Protein AF-A0A1C6LKZ6-F1 (afdb_monomer)

Structure (mmCIF, N/CA/C/O backbone):
data_AF-A0A1C6LKZ6-F1
#
_entry.id   AF-A0A1C6LKZ6-F1
#
loop_
_atom_site.group_PDB
_atom_site.id
_atom_site.type_symbol
_atom_site.label_atom_id
_atom_site.label_alt_id
_atom_site.label_comp_id
_atom_site.label_asym_id
_atom_site.label_entity_id
_atom_site.label_seq_id
_atom_site.pdbx_PDB_ins_code
_atom_site.Cartn_x
_atom_site.Cartn_y
_atom_site.Cartn_z
_atom_site.occupancy
_atom_site.B_iso_or_equiv
_atom_site.auth_seq_id
_atom_site.auth_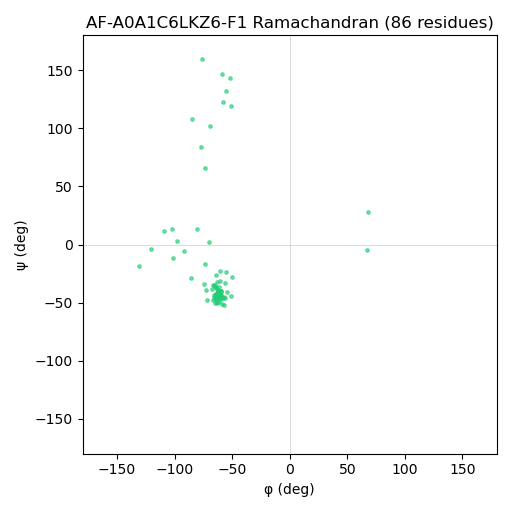comp_id
_atom_site.auth_asym_id
_atom_site.auth_atom_id
_atom_site.pdbx_PDB_model_num
ATOM 1 N N . MET A 1 1 ? 24.274 -40.651 -14.503 1.00 55.78 1 MET A N 1
ATOM 2 C CA . MET A 1 1 ? 24.852 -39.292 -14.394 1.00 55.78 1 MET A CA 1
ATOM 3 C C . MET A 1 1 ? 24.748 -38.554 -15.739 1.00 55.78 1 MET A C 1
ATOM 5 O O . MET A 1 1 ? 25.749 -38.124 -16.276 1.00 55.7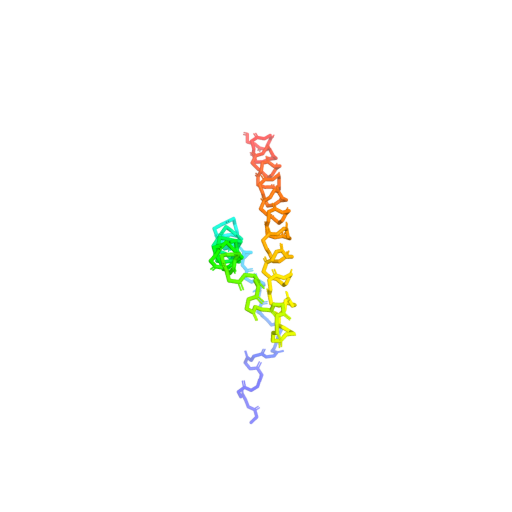8 1 MET A O 1
ATOM 9 N N . GLY A 1 2 ? 23.549 -38.464 -16.330 1.00 61.72 2 GLY A N 1
ATOM 10 C CA . GLY A 1 2 ? 23.336 -37.818 -17.645 1.00 61.72 2 GLY A CA 1
ATOM 11 C C . GLY A 1 2 ? 22.180 -36.814 -17.663 1.00 61.72 2 GLY A C 1
ATOM 12 O O . GLY A 1 2 ? 22.128 -35.942 -18.520 1.00 61.72 2 GLY A O 1
ATOM 13 N N . LEU A 1 3 ? 21.277 -36.890 -16.677 1.00 66.75 3 LEU A N 1
ATOM 14 C CA . LEU A 1 3 ? 20.179 -35.936 -16.524 1.00 66.75 3 LEU A CA 1
ATOM 15 C C . LEU A 1 3 ? 20.655 -34.583 -15.985 1.00 66.75 3 LEU A C 1
ATOM 17 O O . LEU A 1 3 ? 20.110 -33.576 -16.406 1.00 66.75 3 LEU A O 1
ATOM 21 N N . MET A 1 4 ? 21.673 -34.550 -15.113 1.00 64.44 4 MET A N 1
ATOM 22 C CA . MET A 1 4 ? 22.209 -33.304 -14.540 1.00 64.44 4 MET A CA 1
ATOM 23 C C . MET A 1 4 ? 22.816 -32.391 -15.618 1.00 64.44 4 MET A C 1
ATOM 25 O O . MET A 1 4 ? 22.474 -31.216 -15.655 1.00 64.44 4 MET A O 1
ATOM 29 N N . ASN A 1 5 ? 23.611 -32.955 -16.541 1.00 65.81 5 ASN A N 1
ATOM 30 C CA . ASN A 1 5 ? 24.303 -32.210 -17.604 1.00 65.81 5 ASN A CA 1
ATOM 31 C C . ASN A 1 5 ? 23.324 -31.386 -18.460 1.00 65.81 5 ASN A C 1
ATOM 33 O O . ASN A 1 5 ? 23.479 -30.175 -18.574 1.00 65.81 5 ASN A O 1
ATOM 37 N N . ARG A 1 6 ? 22.189 -31.974 -18.881 1.00 64.88 6 ARG A N 1
ATOM 38 C CA . ARG A 1 6 ? 21.121 -31.273 -19.633 1.00 64.88 6 ARG A CA 1
ATOM 39 C C . ARG A 1 6 ? 20.667 -29.941 -18.998 1.00 64.88 6 ARG A C 1
ATOM 41 O O . ARG A 1 6 ? 20.170 -29.067 -19.712 1.00 64.88 6 ARG A O 1
ATOM 48 N N . TRP A 1 7 ? 20.772 -29.791 -17.676 1.00 62.00 7 TRP A N 1
ATOM 49 C CA . TRP A 1 7 ? 20.363 -28.581 -16.950 1.00 62.00 7 TRP A CA 1
ATOM 50 C C . TRP A 1 7 ? 21.535 -27.666 -16.556 1.00 62.00 7 TRP A C 1
ATOM 52 O O . TRP A 1 7 ? 21.277 -26.532 -16.165 1.00 62.00 7 TRP A O 1
ATOM 62 N N . THR A 1 8 ? 22.791 -28.115 -16.674 1.00 63.91 8 THR A N 1
ATOM 63 C CA . THR A 1 8 ? 23.990 -27.404 -16.184 1.00 63.91 8 THR A CA 1
ATOM 64 C C . THR A 1 8 ? 25.027 -27.060 -17.257 1.00 63.91 8 THR A C 1
ATOM 66 O O . THR A 1 8 ? 25.996 -26.380 -16.942 1.00 63.91 8 THR A O 1
ATOM 69 N N . ASP A 1 9 ? 24.837 -27.467 -18.515 1.00 66.75 9 ASP A N 1
ATOM 70 C CA . ASP A 1 9 ? 25.837 -27.308 -19.588 1.00 66.75 9 ASP A CA 1
ATOM 71 C C . ASP A 1 9 ? 26.074 -25.849 -20.058 1.00 66.75 9 ASP A C 1
ATOM 73 O O . ASP A 1 9 ? 26.846 -25.621 -20.985 1.00 66.75 9 ASP A O 1
ATOM 77 N N . GLY A 1 10 ? 25.426 -24.840 -19.457 1.00 67.38 10 GLY A N 1
ATOM 78 C CA . GLY A 1 10 ? 25.679 -23.412 -19.731 1.00 67.38 10 GLY A CA 1
ATOM 79 C C . GLY A 1 10 ? 25.286 -22.912 -21.133 1.00 67.38 10 GLY A C 1
ATOM 80 O O . GLY A 1 10 ? 25.326 -21.715 -21.378 1.00 67.38 10 GLY A O 1
ATOM 81 N N . GLN A 1 11 ? 24.847 -23.802 -22.029 1.00 67.88 11 GLN A N 1
ATOM 82 C CA . GLN A 1 11 ? 24.447 -23.513 -23.416 1.00 67.88 11 GLN A CA 1
ATOM 83 C C . GLN A 1 11 ? 23.022 -22.943 -23.558 1.00 67.88 11 GLN A C 1
ATOM 85 O O . GLN A 1 11 ? 22.459 -22.951 -24.651 1.00 67.88 11 GLN A O 1
ATOM 90 N N . ARG A 1 12 ? 22.382 -22.500 -22.467 1.00 71.50 12 ARG A N 1
ATOM 91 C CA . ARG A 1 12 ? 21.087 -21.815 -22.572 1.00 71.50 12 ARG A CA 1
ATOM 92 C C . ARG A 1 12 ? 21.335 -20.346 -22.838 1.00 71.50 12 ARG A C 1
ATOM 94 O O . ARG A 1 12 ? 21.746 -19.621 -21.936 1.00 71.50 12 ARG A O 1
ATOM 101 N N . GLU A 1 13 ? 21.051 -19.929 -24.061 1.00 72.62 13 GLU A N 1
ATOM 102 C CA . GLU A 1 13 ? 20.897 -18.519 -24.384 1.00 72.62 13 GLU A CA 1
ATOM 103 C C . GLU A 1 13 ? 19.827 -17.929 -23.458 1.00 72.62 13 GLU A C 1
ATOM 105 O O . GLU A 1 13 ? 18.798 -18.568 -23.198 1.00 72.62 13 GLU A O 1
ATOM 110 N N . ALA A 1 14 ? 20.129 -16.778 -22.850 1.00 72.44 14 ALA A N 1
ATOM 111 C CA . ALA A 1 14 ? 19.230 -16.174 -21.881 1.00 72.44 14 ALA A CA 1
ATOM 112 C C . ALA A 1 14 ? 17.881 -15.927 -22.575 1.00 72.44 14 ALA A C 1
ATOM 114 O O . ALA A 1 14 ? 17.865 -15.264 -23.613 1.00 72.44 14 ALA A O 1
ATOM 115 N N . PRO A 1 15 ? 16.768 -16.479 -22.055 1.00 75.44 15 PRO A N 1
ATOM 116 C CA . PRO A 1 15 ? 15.465 -16.232 -22.645 1.00 75.44 15 PRO A CA 1
ATOM 117 C C . PRO A 1 15 ? 15.196 -14.731 -22.638 1.00 75.44 15 PRO A C 1
ATOM 119 O O . PRO A 1 15 ? 15.638 -14.015 -21.732 1.00 75.44 15 PRO A O 1
ATOM 122 N N . GLU A 1 16 ? 14.477 -14.270 -23.655 1.00 77.88 16 GLU A N 1
ATOM 123 C CA . GLU A 1 16 ? 14.105 -12.866 -23.783 1.00 77.88 16 GLU A CA 1
ATOM 124 C C . GLU A 1 16 ? 13.445 -12.375 -22.481 1.00 77.88 16 GLU A C 1
ATOM 126 O O . GLU A 1 16 ? 12.742 -13.162 -21.828 1.00 77.88 16 GLU A O 1
ATOM 131 N N . PRO A 1 17 ? 13.689 -11.119 -22.053 1.00 79.25 17 PRO A N 1
ATOM 132 C CA . PRO A 1 17 ? 13.158 -10.611 -20.797 1.00 79.25 17 PRO A CA 1
ATOM 133 C C . PRO A 1 17 ? 11.653 -10.861 -20.703 1.00 79.25 17 PRO A C 1
ATOM 135 O O . PRO A 1 17 ? 10.878 -10.393 -21.532 1.00 79.25 17 PRO A O 1
ATOM 138 N N . LEU A 1 18 ? 11.237 -11.626 -19.694 1.00 79.31 18 LEU A N 1
ATOM 139 C CA . LEU A 1 18 ? 9.831 -11.956 -19.517 1.00 79.31 18 LEU A CA 1
ATOM 140 C C . LEU A 1 18 ? 9.068 -10.690 -19.100 1.00 79.31 18 LEU A C 1
ATOM 142 O O . LEU A 1 18 ? 9.114 -10.275 -17.938 1.00 79.31 18 LEU A O 1
ATOM 146 N N . GLU A 1 19 ? 8.353 -10.078 -20.040 1.00 77.50 19 GLU A N 1
ATOM 147 C CA . GLU A 1 19 ? 7.496 -8.925 -19.771 1.00 77.50 19 GLU A CA 1
ATOM 148 C C . GLU A 1 19 ? 6.186 -9.376 -19.110 1.00 77.50 19 GLU A C 1
ATOM 150 O O . GLU A 1 19 ? 5.161 -9.611 -19.746 1.00 77.50 19 GLU A O 1
ATOM 155 N N . GLY A 1 20 ? 6.227 -9.553 -17.789 1.00 83.81 20 GLY A N 1
ATOM 156 C CA . GLY A 1 20 ? 5.032 -9.825 -16.992 1.00 83.81 20 GLY A CA 1
ATOM 157 C C . GLY A 1 20 ? 4.178 -8.566 -16.762 1.00 83.81 20 GLY A C 1
ATOM 158 O O . GLY A 1 20 ? 4.702 -7.450 -16.801 1.00 83.81 20 GLY A O 1
ATOM 159 N N . PRO A 1 21 ? 2.877 -8.704 -16.430 1.00 89.75 21 PRO A N 1
ATOM 160 C CA . PRO A 1 21 ? 1.996 -7.580 -16.098 1.00 89.75 21 PRO A CA 1
ATOM 161 C C . PRO A 1 21 ? 2.310 -7.003 -14.703 1.00 89.75 21 PRO A C 1
ATOM 163 O O . PRO A 1 21 ? 1.496 -7.072 -13.782 1.00 89.75 21 PRO A O 1
ATOM 166 N N . VAL A 1 22 ? 3.501 -6.417 -14.532 1.00 89.88 22 VAL A N 1
ATOM 167 C CA . VAL A 1 22 ? 4.039 -5.957 -13.237 1.00 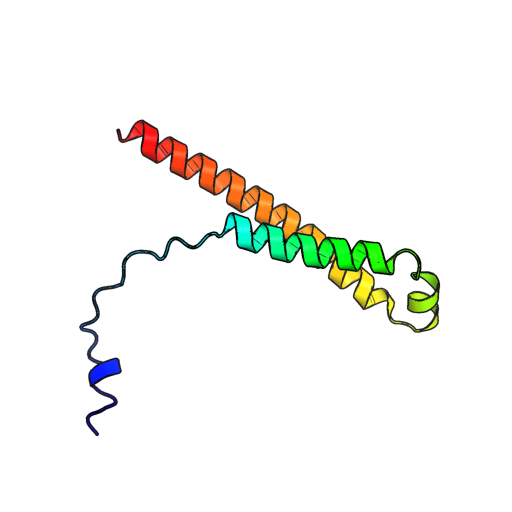89.88 22 VAL A CA 1
ATOM 168 C C . VAL A 1 22 ? 3.097 -4.965 -12.558 1.00 89.88 22 VAL A C 1
ATOM 170 O O . VAL A 1 22 ? 2.788 -5.116 -11.376 1.00 89.88 22 VAL A O 1
ATOM 173 N N . ARG A 1 23 ? 2.578 -3.986 -13.310 1.00 90.00 23 ARG A N 1
ATOM 174 C CA . ARG A 1 23 ? 1.614 -3.005 -12.789 1.00 90.00 23 ARG A CA 1
ATOM 175 C C . ARG A 1 23 ? 0.342 -3.673 -12.263 1.00 90.00 23 ARG A C 1
ATOM 177 O O . ARG A 1 23 ? -0.165 -3.275 -11.217 1.00 90.00 23 ARG A O 1
ATOM 184 N N . GLY A 1 24 ? -0.144 -4.701 -12.963 1.00 92.81 24 GLY A N 1
ATOM 185 C CA . GLY A 1 24 ? -1.312 -5.481 -12.554 1.00 92.81 24 GLY A CA 1
ATOM 186 C C . GLY A 1 24 ? -1.066 -6.238 -11.251 1.00 92.81 24 GLY A C 1
ATOM 187 O O . GLY A 1 24 ? -1.863 -6.136 -10.324 1.00 92.81 24 GLY A O 1
ATOM 188 N N . THR A 1 25 ? 0.073 -6.923 -11.136 1.00 94.12 25 THR A N 1
ATOM 189 C CA . THR A 1 25 ? 0.447 -7.662 -9.920 1.00 94.12 25 THR A CA 1
ATOM 190 C C . THR A 1 25 ? 0.569 -6.745 -8.705 1.00 94.12 25 THR A C 1
ATOM 192 O O . THR A 1 25 ? 0.034 -7.059 -7.641 1.00 94.12 25 THR A O 1
ATOM 195 N N . VAL A 1 26 ? 1.227 -5.590 -8.860 1.00 95.19 26 VAL A N 1
ATOM 196 C CA . VAL A 1 26 ? 1.366 -4.611 -7.770 1.00 95.19 26 VAL A CA 1
ATOM 197 C C . VAL A 1 26 ? 0.002 -4.069 -7.349 1.00 95.19 26 VAL A C 1
ATOM 199 O O . VAL A 1 26 ? -0.267 -3.975 -6.152 1.00 95.19 26 VAL A O 1
ATOM 202 N N . LEU A 1 27 ? -0.886 -3.775 -8.303 1.00 96.00 27 LEU A N 1
ATOM 203 C CA . LEU A 1 27 ? -2.238 -3.306 -8.005 1.00 96.00 27 LEU A CA 1
ATOM 204 C C . LEU A 1 27 ? -3.051 -4.353 -7.232 1.00 96.00 27 LEU A C 1
ATOM 206 O O . LEU A 1 27 ? -3.685 -4.010 -6.238 1.00 96.00 27 LEU A O 1
ATOM 210 N N . VAL A 1 28 ? -3.004 -5.622 -7.650 1.00 97.38 28 VAL A N 1
ATOM 211 C CA . VAL A 1 28 ? -3.721 -6.717 -6.976 1.00 97.38 28 VAL A CA 1
ATOM 212 C C . VAL A 1 28 ? -3.210 -6.905 -5.550 1.00 97.38 28 VAL A C 1
ATOM 214 O O . VAL A 1 28 ? -4.007 -6.895 -4.615 1.00 97.38 28 VAL A O 1
ATOM 217 N N . GLY A 1 29 ? -1.891 -7.017 -5.360 1.00 96.88 29 GLY A N 1
ATOM 218 C CA . GLY A 1 29 ? -1.304 -7.185 -4.028 1.00 96.88 29 GLY A CA 1
ATOM 219 C C . GLY A 1 29 ? -1.624 -6.014 -3.096 1.00 96.88 29 GLY A C 1
ATOM 220 O O . GLY A 1 29 ? -2.047 -6.220 -1.959 1.00 96.88 29 GLY A O 1
ATOM 221 N N . THR A 1 30 ? -1.498 -4.783 -3.598 1.00 97.56 30 THR A N 1
ATOM 222 C CA . THR A 1 30 ? -1.842 -3.565 -2.844 1.00 97.56 30 THR A CA 1
ATOM 223 C C . THR A 1 30 ? -3.326 -3.532 -2.488 1.00 97.56 30 THR A C 1
ATOM 225 O O . THR A 1 30 ? -3.676 -3.225 -1.352 1.00 97.56 30 THR A O 1
ATOM 228 N N . GLY A 1 31 ? -4.200 -3.885 -3.436 1.00 97.69 31 GLY A N 1
ATOM 229 C CA . GLY A 1 31 ? -5.644 -3.932 -3.230 1.00 97.69 31 GLY A CA 1
ATOM 230 C C . GLY A 1 31 ? -6.045 -4.929 -2.146 1.00 97.69 31 GLY A C 1
ATOM 231 O O . GLY A 1 31 ? -6.836 -4.582 -1.275 1.00 97.69 31 GLY A O 1
ATOM 232 N N . ILE A 1 32 ? -5.454 -6.129 -2.142 1.00 98.19 32 ILE A N 1
ATOM 233 C CA . ILE A 1 32 ? -5.693 -7.137 -1.098 1.00 98.19 32 ILE A CA 1
ATOM 234 C C . ILE A 1 32 ? -5.316 -6.578 0.279 1.00 98.19 32 ILE A C 1
ATOM 236 O O . ILE A 1 32 ? -6.139 -6.607 1.192 1.00 98.19 32 ILE A O 1
ATOM 240 N N . TRP A 1 33 ? -4.109 -6.024 0.433 1.00 97.94 33 TR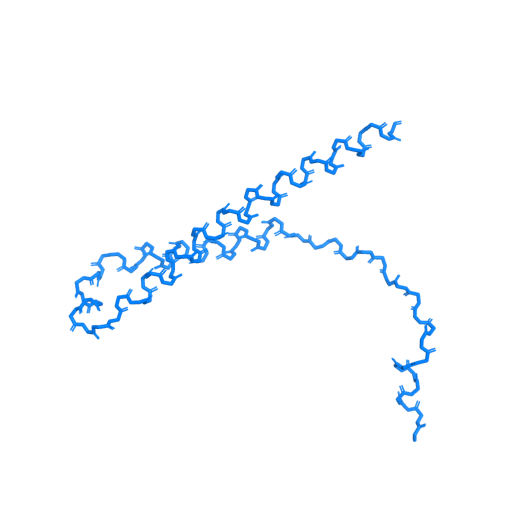P A N 1
ATOM 241 C CA . TRP A 1 33 ? -3.666 -5.463 1.714 1.00 97.94 33 TRP A CA 1
ATOM 242 C C . TRP A 1 33 ? -4.525 -4.290 2.181 1.00 97.94 33 TRP A C 1
ATOM 244 O O . TRP A 1 33 ? -4.861 -4.203 3.362 1.00 97.94 33 TRP A O 1
ATOM 254 N N . PHE A 1 34 ? -4.915 -3.413 1.258 1.00 97.81 34 PHE A N 1
ATOM 255 C CA . PHE A 1 34 ? -5.767 -2.271 1.558 1.00 97.81 34 PHE A CA 1
ATOM 256 C C . PHE A 1 34 ? -7.171 -2.702 1.997 1.00 97.81 34 PHE A C 1
ATOM 258 O O . PHE A 1 34 ? -7.675 -2.216 3.006 1.00 97.81 34 PHE A O 1
ATOM 265 N N . VAL A 1 35 ? -7.781 -3.661 1.294 1.00 98.25 35 VAL A N 1
ATOM 266 C CA . VAL A 1 35 ? -9.086 -4.222 1.673 1.00 98.25 35 VAL A CA 1
ATOM 267 C C . VAL A 1 35 ? -9.008 -4.900 3.037 1.00 98.25 35 VAL A C 1
ATOM 269 O O . VAL A 1 35 ? -9.872 -4.659 3.877 1.00 98.25 35 VAL A O 1
ATOM 272 N N . LEU A 1 36 ? -7.965 -5.698 3.291 1.00 97.50 36 LEU A N 1
ATOM 273 C CA . LEU A 1 36 ? -7.754 -6.325 4.595 1.00 97.50 36 LEU A CA 1
ATOM 274 C C . LEU A 1 36 ? -7.627 -5.279 5.703 1.00 97.50 36 LEU A C 1
ATOM 276 O O . LEU A 1 36 ? -8.270 -5.434 6.736 1.00 97.50 36 LEU A O 1
ATOM 280 N N . PHE A 1 37 ? -6.849 -4.214 5.493 1.00 97.00 37 PHE A N 1
ATOM 281 C CA . PHE A 1 37 ? -6.723 -3.117 6.452 1.00 97.00 37 PHE A CA 1
ATOM 282 C C . PHE A 1 37 ? -8.089 -2.495 6.769 1.00 97.00 37 PHE A C 1
ATOM 284 O O . PHE A 1 37 ? -8.472 -2.429 7.935 1.00 97.00 37 PHE A O 1
ATOM 291 N N . LEU A 1 38 ? -8.861 -2.117 5.745 1.00 97.12 38 LEU A N 1
ATOM 292 C CA . LEU A 1 38 ? -10.184 -1.513 5.93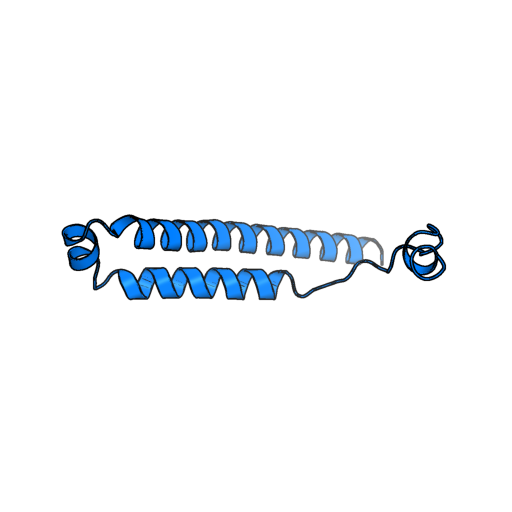0 1.00 97.12 38 LEU A CA 1
ATOM 293 C C . LEU A 1 38 ? -11.176 -2.448 6.627 1.00 97.12 38 LEU A C 1
ATOM 295 O O . LEU A 1 38 ? -11.930 -1.997 7.484 1.00 97.12 38 LEU A O 1
ATOM 299 N N . ALA A 1 39 ? -11.164 -3.739 6.292 1.00 96.88 39 ALA A N 1
ATOM 300 C CA . ALA A 1 39 ? -12.043 -4.729 6.908 1.00 96.88 39 ALA A CA 1
ATOM 301 C C . ALA A 1 39 ? -11.767 -4.915 8.410 1.00 96.88 39 ALA A C 1
ATOM 303 O O . ALA A 1 39 ? -12.673 -5.282 9.154 1.00 96.88 39 ALA A O 1
ATOM 304 N N . GLN A 1 40 ? -10.539 -4.649 8.865 1.00 94.75 40 GLN A N 1
ATOM 305 C CA . GLN A 1 40 ? -10.137 -4.796 10.265 1.00 94.75 40 GLN A CA 1
ATOM 306 C C . GLN A 1 40 ? -10.453 -3.565 11.124 1.00 94.75 40 GLN A C 1
ATOM 308 O O . GLN A 1 40 ? -10.697 -3.717 12.318 1.00 94.75 40 GLN A O 1
ATOM 313 N N . LEU A 1 41 ? -10.483 -2.355 10.547 1.00 95.00 41 LEU A N 1
ATOM 314 C CA . LEU A 1 41 ? -10.693 -1.107 11.300 1.00 95.00 41 LEU A CA 1
ATOM 315 C C . LEU A 1 41 ? -11.965 -1.083 12.173 1.00 95.00 41 LEU A C 1
ATOM 317 O O . LEU A 1 41 ? -11.863 -0.632 13.315 1.00 95.00 41 LEU A O 1
ATOM 321 N N . PRO A 1 42 ? -13.136 -1.593 11.732 1.00 96.06 42 PRO A N 1
ATOM 322 C CA . PRO A 1 42 ? -14.326 -1.665 12.586 1.00 96.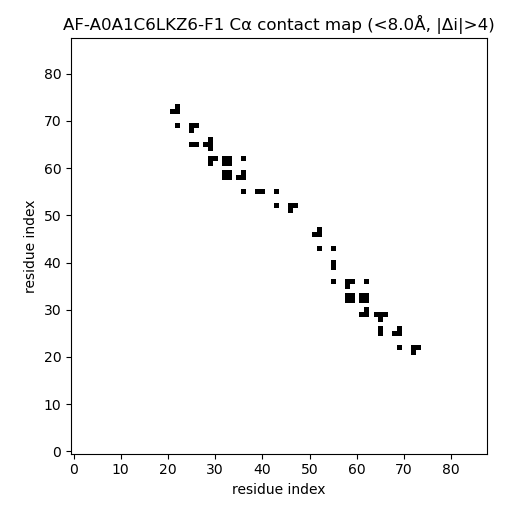06 42 PRO A CA 1
ATOM 323 C C . PRO A 1 42 ? -14.131 -2.519 13.846 1.00 96.06 42 PRO A C 1
ATOM 325 O O . PRO A 1 42 ? -14.841 -2.335 14.830 1.00 96.06 42 PRO A O 1
ATOM 328 N N . PHE A 1 43 ? -13.168 -3.443 13.823 1.00 94.19 43 PHE A N 1
ATOM 329 C CA . PHE A 1 43 ? -12.860 -4.371 14.908 1.00 94.19 43 PHE A CA 1
ATOM 330 C C . PHE A 1 43 ? -11.621 -3.961 15.708 1.00 94.19 43 PHE A C 1
ATOM 332 O O . PHE A 1 43 ? -11.116 -4.769 16.486 1.00 94.19 43 PHE A O 1
ATOM 339 N N . TYR A 1 44 ? -11.118 -2.730 15.546 1.00 92.81 44 TYR A N 1
ATOM 340 C CA . TYR A 1 44 ? -9.872 -2.291 16.183 1.00 92.81 44 TYR A CA 1
ATOM 341 C C . TYR A 1 44 ? -9.850 -2.561 17.696 1.00 92.81 44 TYR A C 1
ATOM 343 O O . TYR A 1 44 ? -8.873 -3.116 18.189 1.00 92.81 44 TYR A O 1
ATOM 351 N N . GLY A 1 45 ? -10.944 -2.266 18.409 1.00 92.12 45 GLY A N 1
ATOM 352 C CA . GLY A 1 45 ? -11.045 -2.515 19.854 1.00 92.12 45 GLY A CA 1
ATOM 353 C C . GLY A 1 45 ? -10.865 -3.989 20.232 1.00 92.12 45 GLY A C 1
ATOM 354 O O . GLY A 1 45 ? -10.125 -4.299 21.154 1.00 92.12 45 GLY A O 1
ATOM 355 N N . TRP A 1 46 ? -11.427 -4.923 19.454 1.00 95.31 46 TRP A N 1
ATOM 356 C CA . TRP A 1 46 ? -11.221 -6.357 19.692 1.00 95.31 46 TRP A CA 1
ATOM 357 C C . TRP A 1 46 ? -9.750 -6.755 19.516 1.00 95.31 46 TRP A C 1
ATOM 359 O O . TRP A 1 46 ? -9.206 -7.502 20.328 1.00 95.31 46 TRP A O 1
ATOM 369 N N . TYR A 1 47 ? -9.090 -6.237 18.476 1.00 92.31 47 TYR A N 1
ATOM 370 C CA . TYR A 1 47 ? -7.664 -6.478 18.252 1.00 92.31 47 TYR A CA 1
ATOM 371 C C . TYR A 1 47 ? -6.794 -5.868 19.358 1.00 92.31 47 TYR A C 1
ATOM 373 O O . TYR A 1 47 ? -5.776 -6.459 19.712 1.00 92.31 47 TYR A O 1
ATOM 381 N N . GLU A 1 48 ? -7.174 -4.709 19.895 1.00 93.56 48 GLU A N 1
ATOM 382 C CA . GLU A 1 48 ? -6.506 -4.063 21.027 1.00 93.56 48 GLU A CA 1
ATOM 383 C C . GLU A 1 48 ? -6.635 -4.895 22.302 1.00 93.56 48 GLU A C 1
ATOM 385 O O . GLU A 1 48 ? -5.614 -5.258 22.889 1.00 93.56 48 GLU A O 1
ATOM 390 N N . ASP A 1 49 ? -7.853 -5.313 22.643 1.00 95.62 49 ASP A N 1
ATOM 391 C CA . ASP A 1 49 ? -8.143 -6.117 23.833 1.00 95.62 49 ASP A CA 1
ATOM 392 C C . ASP A 1 49 ? -7.411 -7.474 23.829 1.00 95.62 49 ASP A C 1
ATOM 394 O O . ASP A 1 49 ? -7.030 -7.984 24.883 1.00 95.62 49 ASP A O 1
ATOM 398 N N . HIS A 1 50 ? -7.178 -8.059 22.647 1.00 94.44 50 HIS A N 1
ATOM 399 C CA . HIS A 1 50 ? -6.511 -9.361 22.483 1.00 94.44 50 HIS A CA 1
ATOM 400 C C . HIS A 1 50 ? -5.011 -9.251 22.146 1.00 94.44 50 HIS A C 1
ATOM 402 O O . HIS A 1 50 ? -4.353 -10.268 21.924 1.00 94.44 50 HIS A O 1
ATOM 408 N N . GLY A 1 51 ? -4.440 -8.040 22.088 1.00 93.06 51 GLY A N 1
ATOM 409 C CA . GLY A 1 51 ? -3.015 -7.838 21.782 1.00 93.06 51 GLY A CA 1
ATOM 410 C C . GLY A 1 51 ? -2.621 -8.204 20.341 1.00 93.06 51 GLY A C 1
ATOM 411 O O . GLY A 1 51 ? -1.487 -8.594 20.061 1.00 93.06 51 GLY A O 1
ATOM 412 N N . HIS A 1 52 ? -3.559 -8.102 19.405 1.00 94.31 52 HIS A N 1
ATOM 413 C CA . HIS A 1 52 ? -3.411 -8.479 17.999 1.00 94.31 52 HIS A CA 1
ATOM 414 C C . HIS A 1 52 ? -3.374 -7.277 17.041 1.00 94.31 52 HIS A C 1
ATOM 416 O O . HIS A 1 52 ? -3.400 -7.455 15.824 1.00 94.31 52 HIS A O 1
ATOM 422 N N . THR A 1 53 ? -3.242 -6.051 17.554 1.00 93.88 53 THR A N 1
ATOM 423 C CA . THR A 1 53 ? -3.154 -4.813 16.748 1.00 93.88 53 THR A CA 1
ATOM 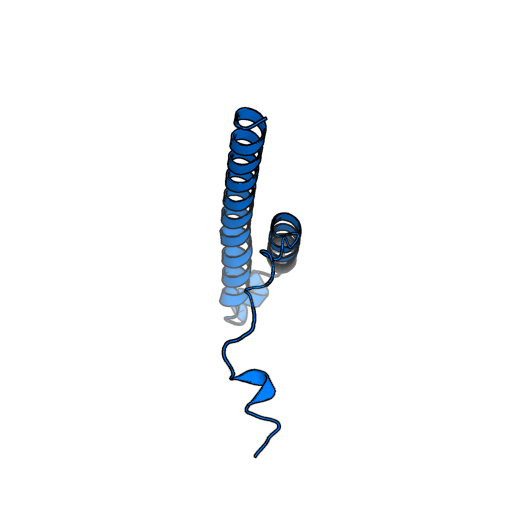424 C C . THR A 1 53 ? -2.038 -4.831 15.705 1.00 93.88 53 THR A C 1
ATOM 426 O O . THR A 1 53 ? -2.140 -4.144 14.689 1.00 93.88 53 THR A O 1
ATOM 429 N N . TRP A 1 54 ? -0.995 -5.646 15.894 1.00 94.62 54 TRP A N 1
ATOM 430 C CA . TRP A 1 54 ? 0.092 -5.804 14.927 1.00 94.62 54 TRP A CA 1
ATOM 431 C C . TRP A 1 54 ? -0.398 -6.231 13.531 1.00 94.62 54 TRP A C 1
ATOM 433 O O . TRP A 1 54 ? 0.162 -5.764 12.542 1.00 94.62 54 TRP A O 1
ATOM 443 N N . PHE A 1 55 ? -1.476 -7.023 13.426 1.00 93.81 55 PHE A N 1
ATOM 444 C CA . PHE A 1 55 ? -2.062 -7.418 12.136 1.00 93.81 55 PHE A CA 1
ATOM 445 C C . PHE A 1 55 ? -2.572 -6.214 11.334 1.00 93.81 55 PHE A C 1
ATOM 447 O O . PHE A 1 55 ? -2.342 -6.130 10.123 1.00 93.81 55 PHE A O 1
ATOM 454 N N . ILE A 1 56 ? -3.196 -5.250 12.018 1.00 94.56 56 ILE A N 1
ATOM 455 C CA . ILE A 1 56 ? -3.708 -4.017 11.409 1.00 94.56 56 ILE A CA 1
ATOM 456 C C . ILE A 1 56 ? -2.539 -3.208 10.853 1.00 94.56 56 ILE A C 1
ATOM 458 O O . ILE A 1 56 ? -2.572 -2.777 9.700 1.00 94.56 56 ILE A O 1
ATOM 462 N N . TRP A 1 57 ? -1.473 -3.060 11.642 1.00 95.50 57 TRP A N 1
ATOM 463 C CA . TRP A 1 57 ? -0.270 -2.338 11.232 1.00 95.50 57 TRP A CA 1
ATOM 464 C C . TRP A 1 57 ? 0.481 -3.032 10.094 1.00 95.50 57 TRP A C 1
ATOM 466 O O . TRP A 1 57 ? 0.986 -2.350 9.205 1.00 95.50 57 TRP A O 1
ATOM 476 N N . THR A 1 58 ? 0.508 -4.367 10.048 1.00 96.25 58 THR A N 1
ATOM 477 C CA . THR A 1 58 ? 1.048 -5.111 8.900 1.00 96.25 58 THR A CA 1
ATOM 478 C C . THR A 1 58 ? 0.247 -4.836 7.632 1.00 96.25 58 THR A C 1
ATOM 480 O O . THR A 1 58 ? 0.842 -4.569 6.589 1.00 96.25 58 THR A O 1
ATOM 483 N N . CYS A 1 59 ? -1.086 -4.834 7.710 1.00 97.12 59 CYS A N 1
ATOM 484 C CA . CYS A 1 59 ? -1.923 -4.526 6.550 1.00 97.12 59 CYS A CA 1
ATOM 485 C C . CYS A 1 59 ? -1.774 -3.063 6.114 1.00 97.12 59 CYS A C 1
ATOM 487 O O . CYS A 1 59 ? -1.684 -2.789 4.918 1.00 97.12 59 CYS A O 1
ATOM 489 N N . ALA A 1 60 ? -1.663 -2.136 7.069 1.00 97.00 60 ALA A N 1
ATOM 490 C CA . ALA A 1 60 ? -1.389 -0.727 6.802 1.00 97.00 60 ALA A CA 1
ATOM 491 C C . ALA A 1 60 ? -0.031 -0.535 6.107 1.00 97.00 60 ALA A C 1
ATOM 493 O O . ALA A 1 60 ? 0.058 0.170 5.102 1.00 97.00 60 ALA A O 1
ATOM 494 N N . ALA A 1 61 ? 1.019 -1.204 6.593 1.00 97.88 61 ALA A N 1
ATOM 495 C CA . ALA A 1 61 ? 2.342 -1.177 5.979 1.00 97.88 61 ALA A CA 1
ATOM 496 C C . ALA A 1 61 ? 2.327 -1.797 4.574 1.00 97.88 61 ALA A C 1
ATOM 498 O O . ALA A 1 61 ? 2.887 -1.215 3.649 1.00 97.88 61 ALA A O 1
ATOM 499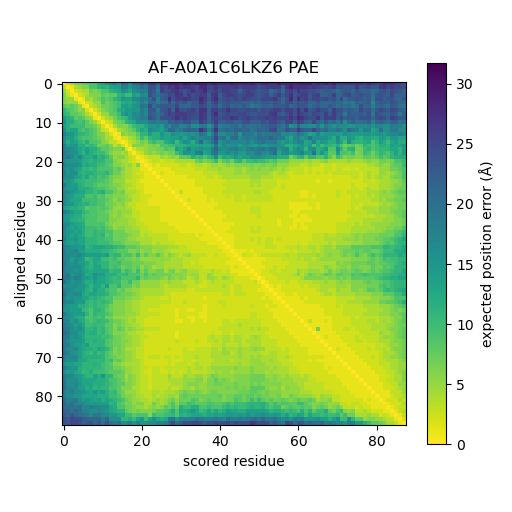 N N . GLY A 1 62 ? 1.642 -2.930 4.385 1.00 97.00 62 GLY A N 1
ATOM 500 C CA . GLY A 1 62 ? 1.471 -3.571 3.079 1.00 97.00 62 GLY A CA 1
ATOM 501 C C . GLY A 1 62 ? 0.751 -2.675 2.069 1.00 97.00 62 GLY A C 1
ATOM 502 O O . GLY A 1 62 ? 1.214 -2.527 0.938 1.00 97.00 62 GLY A O 1
ATOM 503 N N . ALA A 1 63 ? -0.329 -2.009 2.483 1.00 96.88 63 ALA A N 1
ATOM 504 C CA . ALA A 1 63 ? -1.043 -1.048 1.646 1.00 96.88 63 ALA A CA 1
ATOM 505 C C . ALA A 1 63 ? -0.186 0.192 1.328 1.00 96.88 63 ALA A C 1
ATOM 507 O O . ALA A 1 63 ? -0.127 0.626 0.178 1.00 96.88 63 ALA A O 1
ATOM 508 N N . GLY A 1 64 ? 0.524 0.734 2.324 1.00 96.75 64 GLY A N 1
ATOM 509 C CA . GLY A 1 64 ? 1.411 1.888 2.157 1.00 96.75 64 GLY A CA 1
ATOM 510 C C . GLY A 1 64 ? 2.582 1.607 1.212 1.00 96.75 64 GLY A C 1
ATOM 511 O O . GLY A 1 64 ? 2.807 2.351 0.258 1.00 96.75 64 GLY A O 1
ATOM 512 N N . LEU A 1 65 ? 3.296 0.499 1.426 1.00 97.19 65 LEU A N 1
ATOM 513 C CA . LEU A 1 65 ? 4.383 0.059 0.546 1.00 97.19 65 LEU A CA 1
ATOM 514 C C . LEU A 1 65 ? 3.871 -0.288 -0.857 1.00 97.19 65 LEU A C 1
ATOM 516 O O . LEU A 1 65 ? 4.538 0.013 -1.845 1.00 97.19 65 LEU A O 1
ATOM 520 N N . GLY A 1 66 ? 2.673 -0.865 -0.961 1.00 95.38 66 GLY A N 1
ATOM 521 C CA . GLY A 1 66 ? 2.027 -1.160 -2.236 1.00 95.38 66 GLY A CA 1
ATOM 522 C C . GLY A 1 66 ? 1.722 0.091 -3.069 1.00 95.38 66 GLY A C 1
ATOM 523 O O . GLY A 1 66 ? 2.024 0.123 -4.262 1.00 95.38 66 GLY A O 1
ATOM 524 N N . LEU A 1 67 ? 1.221 1.163 -2.442 1.00 95.12 67 LEU A N 1
ATOM 525 C CA . LEU A 1 67 ? 0.996 2.459 -3.100 1.00 95.12 67 LEU A CA 1
ATOM 526 C C . LEU A 1 67 ? 2.298 3.065 -3.641 1.00 95.12 67 LEU A C 1
ATOM 528 O O . LEU A 1 67 ? 2.333 3.548 -4.775 1.00 95.12 67 LEU A O 1
ATOM 532 N N . LEU A 1 68 ? 3.379 2.997 -2.857 1.00 95.88 68 LEU A N 1
ATOM 533 C CA . LEU A 1 68 ? 4.706 3.443 -3.291 1.00 95.88 68 LEU A CA 1
ATOM 534 C C . LEU A 1 68 ? 5.226 2.606 -4.468 1.00 95.88 68 LEU A C 1
ATOM 536 O O . LEU A 1 68 ? 5.717 3.160 -5.453 1.00 95.88 68 LEU A O 1
ATOM 540 N N . GLY A 1 69 ? 5.069 1.282 -4.402 1.00 93.31 69 GLY A N 1
ATOM 541 C CA . GLY A 1 69 ? 5.421 0.376 -5.493 1.00 93.31 69 GLY A CA 1
ATOM 542 C C . GLY A 1 69 ? 4.631 0.664 -6.771 1.00 93.31 69 GLY A C 1
ATOM 543 O O . GLY A 1 69 ? 5.208 0.698 -7.857 1.00 93.31 69 GLY A O 1
ATOM 544 N N . PHE A 1 70 ? 3.328 0.934 -6.657 1.00 95.00 70 PHE A N 1
ATOM 545 C CA . PHE A 1 70 ? 2.479 1.274 -7.798 1.00 95.00 70 PHE A CA 1
ATOM 546 C C . PHE A 1 70 ? 2.931 2.575 -8.467 1.00 95.00 70 PHE A C 1
ATOM 548 O O . PHE A 1 70 ? 3.089 2.616 -9.688 1.00 95.00 70 PHE A O 1
ATOM 555 N N . TRP A 1 71 ? 3.199 3.617 -7.673 1.00 95.31 71 TRP A N 1
ATOM 556 C CA . TRP A 1 71 ? 3.737 4.878 -8.183 1.00 95.31 71 TRP A CA 1
ATOM 557 C C . TRP A 1 71 ? 5.066 4.669 -8.915 1.00 95.31 71 TRP A C 1
ATOM 559 O O . TRP A 1 71 ? 5.237 5.157 -10.033 1.00 95.31 71 TRP A O 1
ATOM 569 N N . TYR A 1 72 ? 5.979 3.893 -8.330 1.00 94.38 72 TYR A N 1
ATOM 570 C CA . TYR A 1 72 ? 7.276 3.605 -8.934 1.00 94.38 72 TYR A CA 1
ATOM 571 C C . TYR A 1 72 ? 7.144 2.883 -10.281 1.00 94.38 72 TYR A C 1
ATOM 573 O O . TYR A 1 72 ? 7.732 3.313 -11.275 1.00 94.38 72 TYR A O 1
ATOM 581 N N . VAL A 1 73 ? 6.338 1.816 -10.341 1.00 93.44 73 VAL A N 1
ATOM 582 C CA . VAL A 1 73 ? 6.112 1.063 -11.586 1.00 93.44 73 VAL A CA 1
ATOM 583 C C . VAL A 1 73 ? 5.496 1.960 -12.655 1.00 93.44 73 VAL A C 1
ATOM 585 O O . VAL A 1 73 ? 5.925 1.911 -13.804 1.00 93.44 73 VAL A O 1
ATOM 588 N N . HIS A 1 74 ? 4.558 2.826 -12.274 1.00 91.69 74 HIS A N 1
ATOM 589 C CA . HIS A 1 74 ? 3.916 3.768 -13.186 1.00 91.69 74 HIS A CA 1
ATOM 590 C C . HIS A 1 74 ? 4.893 4.799 -13.762 1.00 91.69 74 HIS A C 1
ATOM 592 O O . HIS A 1 74 ? 4.880 5.059 -14.964 1.00 91.69 74 HIS A O 1
ATOM 598 N N . VAL A 1 75 ? 5.771 5.374 -12.933 1.00 92.44 75 VAL A N 1
ATOM 599 C CA . VAL A 1 75 ? 6.816 6.302 -13.401 1.00 92.44 75 VAL A CA 1
ATOM 600 C C . VAL A 1 75 ? 7.802 5.587 -14.324 1.00 92.44 75 VAL A C 1
ATOM 602 O O . VAL A 1 75 ? 8.147 6.125 -15.376 1.00 92.44 75 VAL A O 1
ATOM 605 N N . ARG A 1 76 ? 8.206 4.360 -13.980 1.00 92.31 76 ARG A N 1
ATOM 606 C CA . ARG A 1 76 ? 9.085 3.532 -14.816 1.00 92.31 76 ARG A CA 1
ATOM 607 C C . ARG A 1 76 ? 8.466 3.248 -16.187 1.00 92.31 76 ARG A C 1
ATOM 609 O O . ARG A 1 76 ? 9.140 3.417 -17.196 1.00 92.31 76 ARG A O 1
ATOM 616 N N . GLU A 1 77 ? 7.194 2.860 -16.240 1.00 89.38 77 GLU A N 1
ATOM 617 C CA . GLU A 1 77 ? 6.485 2.595 -17.501 1.00 89.38 77 GLU A CA 1
ATOM 618 C C . GLU A 1 77 ? 6.396 3.846 -18.381 1.00 89.38 77 GLU A C 1
ATOM 620 O O . GLU A 1 77 ? 6.607 3.767 -19.588 1.00 89.38 77 GLU A O 1
ATOM 625 N N . ARG A 1 78 ? 6.169 5.019 -17.777 1.00 90.38 78 ARG A N 1
ATOM 626 C CA . ARG A 1 78 ? 6.187 6.302 -18.495 1.00 90.38 78 ARG A CA 1
ATOM 627 C C . ARG A 1 78 ? 7.561 6.644 -19.063 1.00 90.38 78 ARG A C 1
ATOM 629 O O . ARG A 1 78 ? 7.624 7.226 -20.137 1.00 90.38 78 ARG A O 1
ATOM 636 N N . ALA A 1 79 ? 8.642 6.329 -18.350 1.00 90.38 79 ALA A N 1
ATOM 637 C CA . ALA A 1 79 ? 9.996 6.563 -18.845 1.00 90.38 79 ALA A CA 1
ATOM 638 C C . ALA A 1 79 ? 10.305 5.666 -20.053 1.00 90.38 79 ALA A C 1
ATOM 640 O O . ALA A 1 79 ? 10.689 6.175 -21.098 1.00 90.38 79 ALA A O 1
ATOM 641 N N . ILE A 1 80 ? 10.009 4.365 -19.952 1.00 88.38 80 ILE A N 1
ATOM 642 C CA . ILE A 1 80 ? 10.224 3.397 -21.042 1.00 88.38 80 ILE A CA 1
ATOM 643 C C . ILE A 1 80 ? 9.434 3.786 -22.301 1.00 88.38 80 ILE A C 1
ATOM 645 O O . ILE A 1 80 ? 9.964 3.735 -23.406 1.00 88.38 80 ILE A O 1
ATOM 649 N N . GLN A 1 81 ? 8.177 4.216 -22.146 1.00 87.31 81 GLN A N 1
ATOM 650 C CA . GLN A 1 81 ? 7.354 4.666 -23.276 1.00 87.31 81 GLN A CA 1
ATOM 651 C C . GLN A 1 81 ? 7.920 5.909 -23.976 1.00 87.31 81 GLN A C 1
ATOM 653 O O . GLN A 1 81 ? 7.742 6.053 -25.183 1.00 87.31 81 GLN A O 1
ATOM 658 N N . ARG A 1 82 ? 8.588 6.804 -23.237 1.00 87.12 82 ARG A N 1
ATOM 659 C CA . ARG A 1 82 ? 9.234 7.993 -23.811 1.00 87.12 82 ARG A CA 1
ATOM 660 C C . ARG A 1 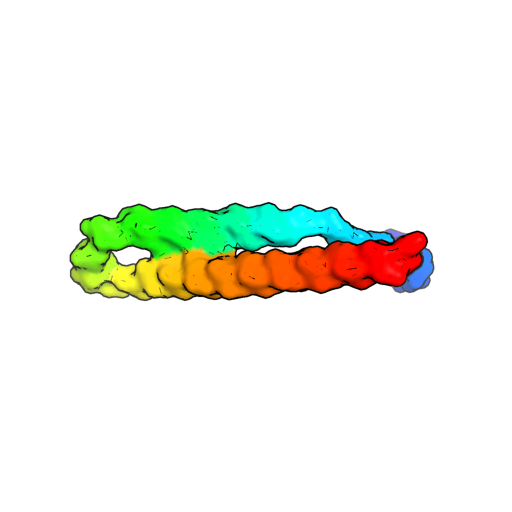82 ? 10.475 7.617 -24.611 1.00 87.12 82 ARG A C 1
ATOM 662 O O . ARG A 1 82 ? 10.581 8.027 -25.758 1.00 87.12 82 ARG A O 1
ATOM 669 N N . ASP A 1 83 ? 11.343 6.781 -24.050 1.00 89.44 83 ASP A N 1
ATOM 670 C CA . ASP A 1 83 ? 12.557 6.328 -24.739 1.00 89.44 83 ASP A CA 1
ATOM 671 C C . ASP A 1 83 ? 12.219 5.549 -26.025 1.00 89.44 83 ASP A C 1
ATOM 673 O O . ASP A 1 83 ? 12.889 5.701 -27.049 1.00 89.44 83 ASP A O 1
ATOM 677 N N . ALA A 1 84 ? 11.140 4.756 -26.002 1.00 86.12 84 ALA A N 1
ATOM 678 C CA . ALA A 1 84 ? 10.643 4.046 -27.180 1.00 86.12 84 ALA A CA 1
ATOM 679 C C . ALA A 1 84 ? 10.121 4.990 -28.278 1.00 86.12 84 ALA A C 1
ATOM 681 O O . ALA A 1 84 ? 10.287 4.692 -29.457 1.00 86.12 84 ALA A O 1
ATOM 682 N N . HIS A 1 85 ? 9.503 6.115 -27.906 1.00 82.94 85 HIS A N 1
ATOM 683 C CA . HIS A 1 85 ? 9.036 7.128 -28.855 1.00 82.94 85 HIS A CA 1
ATOM 684 C C . HIS A 1 85 ? 10.197 7.931 -29.458 1.00 82.94 85 HIS A C 1
ATOM 686 O O . HIS A 1 85 ? 10.174 8.222 -30.645 1.00 82.94 85 HIS A O 1
ATOM 692 N N . ASP A 1 86 ? 11.218 8.263 -28.666 1.00 78.44 86 ASP A N 1
ATOM 693 C CA . ASP A 1 86 ? 12.375 9.041 -29.136 1.00 78.44 86 ASP A CA 1
ATOM 694 C C . ASP A 1 86 ? 13.329 8.222 -30.032 1.00 78.44 86 ASP A C 1
ATOM 696 O O . ASP A 1 86 ? 14.152 8.791 -30.749 1.00 78.44 86 ASP A O 1
ATOM 700 N N . SER A 1 87 ? 13.222 6.889 -29.999 1.00 68.69 87 SER A N 1
ATOM 701 C CA . SER A 1 87 ? 14.009 5.966 -30.830 1.00 68.69 87 SER A CA 1
ATOM 702 C C . SER A 1 87 ? 13.334 5.584 -32.160 1.00 68.69 87 SER A C 1
ATOM 704 O O . SER A 1 87 ? 13.945 4.857 -32.945 1.00 68.69 87 SER A O 1
ATOM 706 N N . ALA A 1 88 ? 12.085 6.010 -32.388 1.00 58.94 88 ALA A N 1
ATOM 707 C CA . ALA A 1 88 ? 11.267 5.692 -33.565 1.00 58.94 88 ALA A CA 1
ATOM 708 C C . ALA A 1 88 ? 11.267 6.834 -34.593 1.00 58.94 88 ALA A C 1
ATOM 710 O O . ALA A 1 88 ? 11.270 6.517 -35.806 1.00 58.94 88 ALA A O 1
#

pLDDT: mean 87.71, std 11.68, range [55.78, 98.25]

Radius of gyration: 21.51 Å; Cα contacts (8 Å, |Δi|>4): 36; chains: 1; bounding box: 40×48×57 Å

Secondary structure (DSSP, 8-state):
--TTHHHHSS--PPPPP----HHHHHHHHHHHHHHHHHHHGGGHHHHHHTT-THHHHHHHHHHHHHHHHHHHHHHHHHHHHHHHHHT-

Sequence (88 aa):
MGLMNRWTDGQREAPEPLEGPVRGTVLVGTGIWFVLFLAQLPFYGWYEDHGHTWFIWTCAAGAGLGLLGFWYVHVRERAIQRDAHDSA

Nearest PDB structures (foldseek):
  5lbh-assembly1_A  TM=3.715E-01  e=1.024E+00  Helicobacter cinaedi
  3t9j-assembly1_A-2  TM=4.289E-01  e=3.876E+00  Helicobacter pylori
  6tz5-assembly1_AA  TM=4.877E-01  e=7.541E+00  Homo sapiens
  1n1q-assembly1_A  TM=4.702E-01  e=7.098E+00  Brevibacillus brevis

Solvent-accessible surface area (backbone atoms only — not comparable to full-atom values): 5128 Å² total; per-residue (Å²): 142,64,73,64,51,82,78,63,70,77,79,70,74,79,73,75,83,81,86,65,67,58,67,58,53,39,49,52,55,18,48,54,24,41,51,53,29,62,69,44,57,88,46,45,66,60,28,54,79,70,74,45,49,64,58,50,53,50,21,47,48,43,23,53,53,24,53,54,51,43,53,50,50,52,53,51,52,53,50,54,56,48,57,58,58,79,74,108

Mean predicted aligned error: 8.16 Å

Foldseek 3Di:
DPPVCVVVVPPDDPPDPPDDPQLVVLCVQLVVLQVQLVVCVVVCVVCVVVVNNVSNVVSVVSNVVSVVSNVVVVVVVVVVVVVVVVVD